Protein AF-X0WV95-F1 (afdb_monomer_lite)

Structure (mmCIF, N/CA/C/O backbone):
data_AF-X0WV95-F1
#
_entry.id   AF-X0WV95-F1
#
loop_
_atom_site.group_PDB
_atom_site.id
_atom_site.type_symbol
_atom_site.label_atom_id
_atom_site.label_alt_id
_atom_site.label_comp_id
_atom_site.label_asym_id
_atom_site.label_entity_id
_atom_site.label_seq_id
_atom_site.pdbx_PDB_ins_code
_atom_site.Cartn_x
_atom_site.Cartn_y
_atom_site.Cartn_z
_atom_site.occupancy
_atom_site.B_iso_or_equiv
_atom_site.auth_seq_id
_atom_site.auth_comp_id
_atom_site.auth_asym_id
_atom_site.auth_atom_id
_atom_site.pdbx_PDB_model_num
ATOM 1 N N . TYR A 1 1 ? 9.226 9.728 -11.428 1.00 49.50 1 TYR A N 1
ATOM 2 C CA . TYR A 1 1 ? 8.451 8.495 -11.199 1.00 49.50 1 TYR A CA 1
ATOM 3 C C . TYR A 1 1 ? 7.002 8.895 -11.341 1.00 49.50 1 TYR A C 1
ATOM 5 O O . TYR A 1 1 ? 6.522 9.619 -10.476 1.00 49.50 1 TYR A O 1
ATOM 13 N N . ASN A 1 2 ? 6.374 8.562 -12.469 1.00 47.22 2 ASN A N 1
ATOM 14 C CA . ASN A 1 2 ? 4.989 8.947 -12.715 1.00 47.22 2 ASN A CA 1
ATOM 15 C C . ASN A 1 2 ? 4.073 8.078 -11.852 1.00 47.22 2 ASN A C 1
ATOM 17 O O . ASN A 1 2 ? 4.342 6.906 -11.611 1.00 47.22 2 ASN A O 1
ATOM 21 N N . LEU A 1 3 ? 3.017 8.686 -11.325 1.00 55.72 3 LEU A N 1
ATOM 22 C CA . LEU A 1 3 ? 1.991 8.006 -10.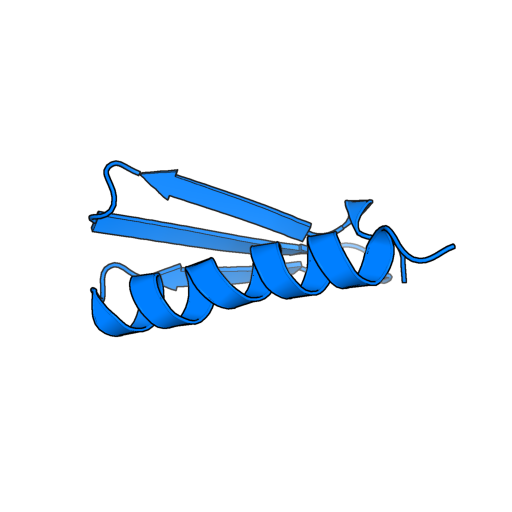532 1.00 55.72 3 LEU A CA 1
ATOM 23 C C . LEU A 1 3 ? 1.140 7.025 -11.344 1.00 55.72 3 LEU A C 1
ATOM 25 O O . LEU A 1 3 ? 0.383 6.262 -10.755 1.00 55.72 3 LEU A O 1
ATOM 29 N N . GLU A 1 4 ? 1.254 7.078 -12.668 1.00 57.53 4 GLU A N 1
ATOM 30 C CA . GLU A 1 4 ? 0.459 6.318 -13.635 1.00 57.53 4 GLU A CA 1
ATOM 31 C C . GLU A 1 4 ? 0.649 4.798 -13.500 1.00 57.53 4 GLU A C 1
ATOM 33 O O . GLU A 1 4 ? -0.225 4.037 -13.896 1.00 57.53 4 GLU A O 1
ATOM 38 N N . ASP A 1 5 ? 1.736 4.365 -12.856 1.00 65.62 5 ASP A N 1
ATOM 39 C CA . ASP A 1 5 ? 2.091 2.955 -12.678 1.00 65.62 5 ASP A CA 1
ATOM 40 C C . ASP A 1 5 ? 1.521 2.321 -11.392 1.00 65.62 5 ASP A C 1
ATOM 42 O O . ASP A 1 5 ? 1.902 1.206 -11.030 1.00 65.62 5 ASP A O 1
ATOM 46 N N . LYS A 1 6 ? 0.663 3.023 -10.637 1.00 68.44 6 LYS A N 1
ATOM 47 C CA . LYS A 1 6 ? 0.125 2.547 -9.348 1.00 68.44 6 LYS A CA 1
ATOM 48 C C . LYS A 1 6 ? -1.386 2.359 -9.407 1.00 68.44 6 LYS A C 1
ATOM 50 O O . LYS A 1 6 ? -2.126 3.292 -9.698 1.00 68.44 6 LYS A O 1
ATOM 55 N N . TYR A 1 7 ? -1.840 1.173 -9.024 1.00 74.19 7 TYR A N 1
ATOM 56 C CA . TYR A 1 7 ? -3.245 0.785 -8.991 1.00 74.19 7 TYR A CA 1
ATOM 57 C C . TYR A 1 7 ? -3.639 0.421 -7.562 1.00 74.19 7 TYR A C 1
ATOM 59 O O . TYR A 1 7 ? -2.916 -0.297 -6.878 1.00 74.19 7 TYR A O 1
ATOM 67 N N . ALA A 1 8 ? -4.787 0.900 -7.099 1.00 74.06 8 ALA A N 1
ATOM 68 C CA . ALA A 1 8 ? -5.339 0.527 -5.803 1.00 74.06 8 ALA A CA 1
ATOM 69 C C . ALA A 1 8 ? -6.830 0.248 -5.968 1.00 74.06 8 ALA A C 1
ATOM 71 O O . ALA A 1 8 ? -7.559 1.073 -6.517 1.00 74.06 8 ALA A O 1
ATOM 72 N N . LEU A 1 9 ? -7.275 -0.911 -5.500 1.00 78.25 9 LEU A N 1
ATOM 73 C CA . LEU A 1 9 ? -8.670 -1.309 -5.475 1.00 78.25 9 LEU A CA 1
ATOM 74 C C . LEU A 1 9 ? -9.004 -1.754 -4.057 1.00 78.25 9 LEU A C 1
ATOM 76 O O . LEU A 1 9 ? -8.385 -2.667 -3.515 1.00 78.25 9 LEU A O 1
ATOM 80 N N . VAL A 1 10 ? -9.973 -1.074 -3.456 1.00 76.50 10 VAL A N 1
ATOM 81 C CA . VAL A 1 10 ? -10.513 -1.419 -2.143 1.00 76.50 10 VAL A CA 1
ATOM 82 C C . VAL A 1 10 ? -11.929 -1.907 -2.361 1.00 76.50 10 VAL A C 1
ATOM 84 O O . VAL A 1 10 ? -12.754 -1.178 -2.910 1.00 76.50 10 VAL A O 1
ATOM 87 N N . ARG A 1 11 ? -12.210 -3.135 -1.942 1.00 79.00 11 ARG A N 1
ATOM 88 C CA . ARG A 1 11 ? -13.550 -3.707 -1.993 1.00 79.00 11 ARG A CA 1
ATOM 89 C C . ARG A 1 11 ? -14.164 -3.629 -0.602 1.00 79.00 11 ARG A C 1
ATOM 91 O O . ARG A 1 11 ? -13.644 -4.227 0.336 1.00 79.00 11 ARG A O 1
ATOM 98 N N . ASP A 1 12 ? -15.219 -2.825 -0.488 1.00 77.12 12 ASP A N 1
ATOM 99 C CA . ASP A 1 12 ? -16.066 -2.651 0.703 1.00 77.12 12 ASP A CA 1
ATOM 100 C C . ASP A 1 12 ? -15.321 -2.320 2.015 1.00 77.12 12 ASP A C 1
ATOM 102 O O . ASP A 1 12 ? -15.867 -2.440 3.105 1.00 77.12 12 ASP A O 1
ATOM 106 N N . GLY A 1 13 ? -14.066 -1.865 1.930 1.00 70.75 13 GLY A N 1
ATOM 107 C CA . GLY A 1 13 ? -13.213 -1.592 3.094 1.00 70.75 13 GLY A CA 1
ATOM 108 C C . GLY A 1 13 ? -12.651 -2.841 3.784 1.00 70.75 13 GLY A C 1
ATOM 109 O O . GLY A 1 13 ? -11.921 -2.704 4.763 1.00 70.75 13 GLY A O 1
ATOM 110 N N . GLU A 1 14 ? -12.947 -4.034 3.268 1.00 80.56 14 GLU A N 1
ATOM 111 C CA . GLU A 1 14 ? -12.564 -5.328 3.853 1.00 80.56 14 GLU A CA 1
ATOM 112 C C . GLU A 1 14 ? -11.430 -6.018 3.090 1.00 80.56 14 GLU A C 1
ATOM 114 O O . GLU A 1 14 ? -10.758 -6.907 3.611 1.00 80.56 14 GLU A O 1
ATOM 119 N N . GLU A 1 15 ? -11.198 -5.613 1.845 1.00 82.38 15 GLU A N 1
ATOM 120 C CA . GLU A 1 15 ? -10.169 -6.190 0.994 1.00 82.38 15 GLU A CA 1
ATOM 121 C C . GLU A 1 15 ? -9.449 -5.086 0.223 1.00 82.38 15 GLU A C 1
ATOM 123 O O . GLU A 1 15 ? -10.072 -4.203 -0.368 1.00 82.38 15 GLU A O 1
ATOM 128 N N . LEU A 1 16 ? -8.120 -5.147 0.234 1.00 83.50 16 LEU A N 1
ATOM 129 C CA . LEU A 1 16 ? -7.246 -4.253 -0.507 1.00 83.50 16 LEU A CA 1
ATOM 130 C C . LEU A 1 16 ? -6.424 -5.054 -1.513 1.00 83.50 16 LEU A C 1
ATOM 132 O O . LEU A 1 16 ? -5.729 -6.012 -1.164 1.00 83.50 16 LEU A O 1
ATOM 136 N N . LEU A 1 17 ? -6.461 -4.586 -2.753 1.00 83.19 17 LEU A N 1
ATOM 137 C CA . LEU A 1 17 ? -5.575 -4.983 -3.830 1.00 83.19 17 LEU A CA 1
ATOM 138 C C . LEU A 1 17 ? -4.770 -3.757 -4.267 1.00 83.19 17 LEU A C 1
ATOM 140 O O . LEU A 1 17 ? -5.332 -2.760 -4.714 1.00 83.19 17 LEU A O 1
ATOM 144 N N . TYR A 1 18 ? -3.451 -3.823 -4.144 1.00 82.56 18 TYR A N 1
ATOM 145 C CA . TYR A 1 18 ? -2.543 -2.744 -4.516 1.00 82.56 18 TYR A CA 1
ATOM 146 C C . TYR A 1 18 ? -1.511 -3.257 -5.519 1.00 82.56 18 TYR A C 1
ATOM 148 O O . TYR A 1 18 ? -0.826 -4.239 -5.255 1.00 82.56 18 TYR A O 1
ATOM 156 N N . GLY A 1 19 ? -1.409 -2.607 -6.672 1.00 81.12 19 GLY A N 1
ATOM 157 C CA . GLY A 1 19 ? -0.521 -2.965 -7.771 1.00 81.12 19 GLY A CA 1
ATOM 158 C C . GLY A 1 19 ? 0.459 -1.843 -8.093 1.00 81.12 19 GLY A C 1
ATOM 159 O O . GLY A 1 19 ? 0.082 -0.674 -8.125 1.00 81.12 19 GLY A O 1
ATOM 160 N N . VAL A 1 20 ? 1.714 -2.188 -8.367 1.00 79.62 20 VAL A N 1
ATOM 161 C CA . VAL A 1 20 ? 2.725 -1.267 -8.898 1.00 79.62 20 VAL A CA 1
ATOM 162 C C . VAL A 1 20 ? 3.378 -1.903 -10.117 1.00 79.62 20 VAL A C 1
ATOM 164 O O . VAL A 1 20 ? 3.954 -2.986 -10.008 1.00 79.62 20 VAL A O 1
ATOM 167 N N . ALA A 1 21 ? 3.310 -1.225 -11.259 1.00 79.88 21 ALA A N 1
ATOM 168 C CA . ALA A 1 21 ? 4.049 -1.588 -12.457 1.00 79.88 21 ALA A CA 1
ATOM 169 C C . ALA A 1 21 ? 5.479 -1.030 -12.380 1.00 79.88 21 ALA A C 1
ATOM 171 O O . ALA A 1 21 ? 5.721 0.151 -12.127 1.00 79.88 21 ALA A O 1
ATOM 172 N N . GLY A 1 22 ? 6.456 -1.913 -12.533 1.00 72.25 22 GLY A N 1
ATOM 173 C CA . GLY A 1 22 ? 7.862 -1.575 -12.675 1.00 72.25 22 GLY A CA 1
ATOM 174 C C . GLY A 1 22 ? 8.203 -1.215 -14.121 1.00 72.25 22 GLY A C 1
ATOM 175 O O . GLY A 1 22 ? 7.466 -1.506 -15.052 1.00 72.25 22 GLY A O 1
ATOM 176 N N . LYS A 1 23 ? 9.379 -0.613 -14.325 1.00 74.81 23 LYS A N 1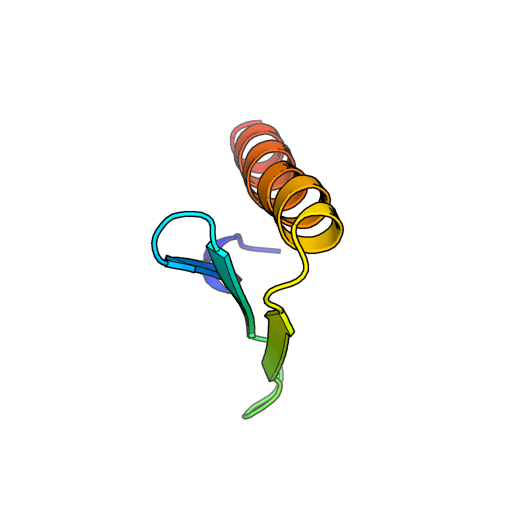
ATOM 177 C CA . LYS A 1 23 ? 9.848 -0.184 -15.658 1.00 74.81 23 LYS A CA 1
ATOM 178 C C . LYS A 1 23 ? 10.247 -1.329 -16.599 1.00 74.81 23 LYS A C 1
ATOM 180 O O . LYS A 1 23 ? 10.500 -1.077 -17.771 1.00 74.81 23 LYS A O 1
ATOM 185 N N . ALA A 1 24 ? 10.399 -2.543 -16.075 1.00 78.38 24 ALA A N 1
ATOM 186 C CA . ALA A 1 24 ? 10.773 -3.715 -16.859 1.00 78.38 24 ALA A CA 1
ATOM 187 C C . ALA A 1 24 ? 9.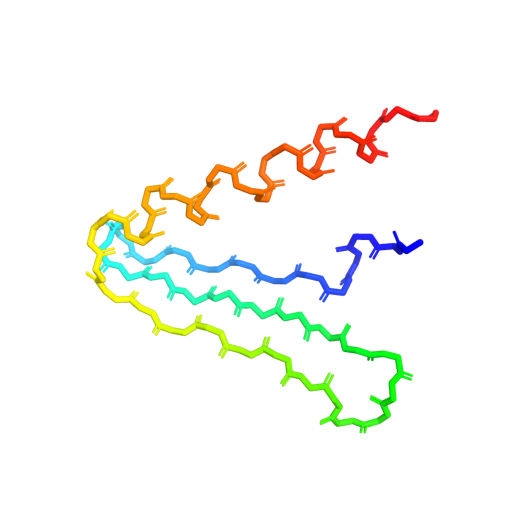514 -4.467 -17.296 1.00 78.38 24 ALA A C 1
ATOM 189 O O . ALA A 1 24 ? 8.537 -4.518 -16.546 1.00 78.38 24 ALA A O 1
ATOM 190 N N . GLU A 1 25 ? 9.552 -5.067 -18.486 1.00 73.62 25 GLU A N 1
ATOM 191 C CA . GLU A 1 25 ? 8.448 -5.892 -18.976 1.00 73.62 25 GLU A CA 1
ATOM 192 C C . GLU A 1 25 ? 8.086 -6.971 -17.950 1.00 73.62 25 GLU A C 1
ATOM 194 O O . GLU A 1 25 ? 8.955 -7.649 -17.399 1.00 73.62 25 GLU A O 1
ATOM 199 N N . ASN A 1 26 ? 6.786 -7.104 -17.678 1.00 73.06 26 ASN A N 1
ATOM 200 C CA . ASN A 1 26 ? 6.220 -8.050 -16.716 1.00 73.06 26 ASN A CA 1
ATOM 201 C C . ASN A 1 26 ? 6.699 -7.907 -15.260 1.00 73.06 26 ASN A C 1
ATOM 203 O O . ASN A 1 26 ? 6.556 -8.839 -14.470 1.00 73.06 26 ASN A O 1
ATOM 207 N N . ASN A 1 27 ? 7.233 -6.749 -14.869 1.00 78.44 27 ASN A N 1
ATOM 208 C CA . ASN A 1 27 ? 7.612 -6.499 -13.485 1.00 78.44 27 ASN A CA 1
ATOM 209 C C . ASN A 1 27 ? 6.457 -5.840 -12.727 1.00 78.44 27 ASN A C 1
ATOM 211 O O . ASN A 1 27 ? 6.295 -4.624 -12.781 1.00 78.44 27 ASN A O 1
ATOM 215 N N . PHE A 1 28 ? 5.661 -6.635 -12.016 1.00 80.50 28 PHE A N 1
ATOM 216 C CA . PHE A 1 28 ? 4.533 -6.141 -11.230 1.00 80.50 28 PHE A CA 1
ATOM 217 C C . PHE A 1 28 ? 4.679 -6.541 -9.766 1.00 80.50 28 PHE A C 1
ATOM 219 O O . PHE A 1 28 ? 4.872 -7.713 -9.447 1.00 80.50 28 PHE A O 1
ATOM 226 N N . LEU A 1 29 ? 4.529 -5.571 -8.866 1.00 79.62 29 LEU A N 1
ATOM 227 C CA . LEU A 1 29 ? 4.340 -5.831 -7.444 1.00 79.62 29 LEU A CA 1
ATOM 228 C C . LEU A 1 29 ? 2.847 -5.771 -7.146 1.00 79.62 29 LEU A C 1
ATOM 230 O O . LEU A 1 29 ? 2.238 -4.716 -7.303 1.00 79.62 29 LEU A O 1
ATOM 234 N N . VAL A 1 30 ? 2.273 -6.882 -6.690 1.00 81.50 30 VAL A N 1
ATOM 235 C CA . VAL A 1 30 ? 0.865 -6.952 -6.289 1.00 81.50 30 VAL A CA 1
ATOM 236 C C . VAL A 1 30 ? 0.782 -7.356 -4.824 1.00 81.50 30 VAL A C 1
ATOM 238 O O . VAL A 1 30 ? 1.329 -8.378 -4.417 1.00 81.50 30 VAL A O 1
ATOM 241 N N . ILE A 1 31 ? 0.094 -6.542 -4.031 1.00 82.00 31 ILE A N 1
ATOM 242 C CA . ILE A 1 31 ? -0.203 -6.786 -2.625 1.00 82.00 31 ILE A CA 1
ATOM 243 C C . ILE A 1 31 ? -1.706 -7.013 -2.517 1.00 82.00 31 ILE A C 1
ATOM 245 O O . ILE A 1 31 ? -2.497 -6.130 -2.841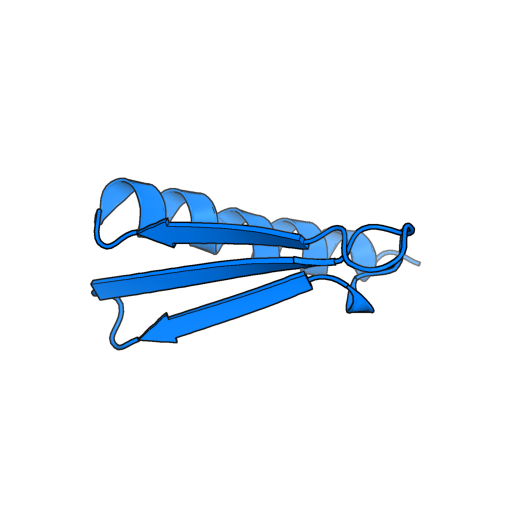 1.00 82.00 31 ILE A O 1
ATOM 249 N N . HIS A 1 32 ? -2.094 -8.194 -2.047 1.00 87.81 32 HIS A N 1
ATOM 250 C CA . HIS A 1 32 ? -3.479 -8.541 -1.741 1.00 87.81 32 HIS A CA 1
ATOM 251 C C . HIS A 1 32 ? -3.596 -8.835 -0.251 1.00 87.81 32 HIS A C 1
ATOM 253 O O . HIS A 1 32 ? -2.857 -9.658 0.289 1.00 87.81 32 HIS A O 1
ATOM 259 N N . THR A 1 33 ? -4.491 -8.131 0.437 1.00 82.75 33 THR A N 1
ATOM 260 C CA . THR A 1 33 ? -4.684 -8.316 1.872 1.00 82.75 33 THR A CA 1
ATOM 261 C C . THR A 1 33 ? -6.122 -8.039 2.288 1.00 82.75 33 THR A C 1
ATOM 263 O O . THR A 1 33 ? -6.802 -7.192 1.715 1.00 82.75 33 THR A O 1
ATOM 266 N N . ARG A 1 34 ? -6.571 -8.770 3.308 1.00 87.44 34 ARG A N 1
ATOM 267 C CA . ARG A 1 34 ? -7.854 -8.571 4.000 1.00 87.44 34 ARG A CA 1
ATOM 268 C C . ARG A 1 34 ? -7.663 -8.138 5.450 1.00 87.44 34 ARG A C 1
ATOM 270 O O . ARG A 1 34 ? -8.618 -8.074 6.213 1.00 87.44 34 ARG A O 1
ATOM 277 N N . ASP A 1 35 ? -6.414 -7.913 5.858 1.00 86.12 35 ASP A N 1
A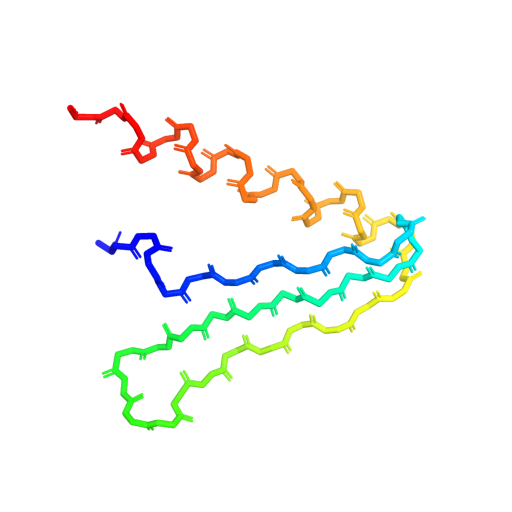TOM 278 C CA . ASP A 1 35 ? -6.124 -7.512 7.225 1.00 86.12 35 ASP A CA 1
ATOM 279 C C . ASP A 1 35 ? -6.525 -6.038 7.417 1.00 86.12 35 ASP A C 1
ATOM 281 O O . ASP A 1 35 ? -6.001 -5.170 6.708 1.00 86.12 35 ASP A O 1
ATOM 285 N N . PRO A 1 36 ? -7.417 -5.720 8.371 1.00 83.00 36 PRO A N 1
ATOM 286 C CA . PRO A 1 36 ? -7.897 -4.355 8.574 1.00 83.00 36 PRO A CA 1
ATOM 287 C C . PRO A 1 36 ? -6.782 -3.354 8.904 1.00 83.00 36 PRO A C 1
ATOM 289 O O . PRO A 1 36 ? -6.868 -2.183 8.523 1.00 83.00 36 PRO A O 1
ATOM 292 N N . ASN A 1 37 ? -5.714 -3.789 9.584 1.00 84.38 37 ASN A N 1
ATOM 293 C CA . ASN A 1 37 ? -4.580 -2.925 9.914 1.00 84.38 37 ASN A CA 1
ATOM 294 C C . ASN A 1 37 ? -3.739 -2.630 8.674 1.00 84.38 37 ASN A C 1
ATOM 296 O O . ASN A 1 37 ? -3.325 -1.486 8.473 1.00 84.38 37 ASN A O 1
ATOM 300 N N . HIS A 1 38 ? -3.526 -3.629 7.813 1.00 82.50 38 HIS A N 1
ATOM 301 C CA . HIS A 1 38 ? -2.854 -3.408 6.535 1.00 82.50 38 HIS A CA 1
ATOM 302 C C . HIS A 1 38 ? -3.673 -2.500 5.621 1.00 82.50 38 HIS A C 1
ATOM 304 O O . HIS A 1 38 ? -3.107 -1.592 5.022 1.00 82.50 38 HIS A O 1
ATOM 310 N N . ILE A 1 39 ? -4.993 -2.685 5.558 1.00 81.50 39 ILE A N 1
ATOM 311 C CA . ILE A 1 39 ? -5.890 -1.830 4.770 1.00 81.50 39 ILE A CA 1
ATOM 312 C C . ILE A 1 39 ? -5.793 -0.383 5.252 1.00 81.50 39 ILE A C 1
ATOM 314 O O . ILE A 1 39 ? -5.637 0.527 4.442 1.00 81.50 39 ILE A O 1
ATOM 318 N N . LYS A 1 40 ? -5.813 -0.155 6.569 1.00 81.38 40 LYS A N 1
ATOM 319 C CA . LYS A 1 40 ? -5.696 1.187 7.153 1.00 81.38 40 LYS A CA 1
ATOM 320 C C . LYS A 1 40 ? -4.344 1.844 6.855 1.00 81.38 40 LYS A C 1
ATOM 322 O O . LYS A 1 40 ? -4.311 3.020 6.501 1.00 81.38 40 LYS A O 1
ATOM 327 N N . LEU A 1 41 ? -3.245 1.095 6.975 1.00 80.25 41 LEU A N 1
ATOM 328 C CA . LEU A 1 41 ? -1.892 1.585 6.694 1.00 80.25 41 LEU A CA 1
ATOM 329 C C . LEU A 1 41 ? -1.702 1.888 5.202 1.00 80.25 41 LEU A C 1
ATOM 331 O O . LEU A 1 41 ? -1.252 2.968 4.825 1.00 80.25 41 LEU A O 1
ATOM 335 N N . LEU A 1 42 ? -2.054 0.929 4.350 1.00 75.12 42 LEU A N 1
ATOM 336 C CA . LEU A 1 42 ? -1.821 0.998 2.915 1.00 75.12 42 LEU A CA 1
ATOM 337 C C . LEU A 1 42 ? -2.823 1.906 2.200 1.00 75.12 42 LEU A C 1
ATOM 339 O O . LEU A 1 42 ? -2.484 2.380 1.130 1.00 75.12 42 LEU A O 1
ATOM 343 N N . ASN A 1 43 ? -3.993 2.218 2.770 1.00 70.00 43 ASN A N 1
ATOM 344 C CA . ASN A 1 43 ? -4.866 3.276 2.242 1.00 70.00 43 ASN A CA 1
ATOM 345 C C . ASN A 1 43 ? -4.308 4.687 2.463 1.00 70.00 43 ASN A C 1
ATOM 347 O O . ASN A 1 43 ? -4.616 5.592 1.688 1.00 70.00 43 ASN A O 1
ATOM 351 N N . ALA A 1 44 ? -3.481 4.898 3.490 1.00 67.94 44 ALA A N 1
ATOM 352 C CA . ALA A 1 44 ? -2.881 6.208 3.737 1.00 67.94 44 ALA A CA 1
ATOM 353 C C . ALA A 1 44 ? -1.779 6.542 2.713 1.00 67.94 44 ALA A C 1
ATOM 355 O O . ALA A 1 44 ? -1.654 7.688 2.278 1.00 67.94 44 ALA A O 1
ATOM 356 N N . LEU A 1 45 ? -1.024 5.534 2.263 1.00 67.19 45 LEU A N 1
ATOM 357 C CA . LEU A 1 45 ? 0.118 5.716 1.361 1.00 67.19 45 LEU A CA 1
ATOM 358 C C . LEU A 1 45 ? -0.252 6.296 -0.026 1.00 67.19 45 LEU A C 1
ATOM 360 O O . LEU A 1 45 ? 0.409 7.245 -0.449 1.00 67.19 45 LEU A O 1
ATOM 364 N N . PRO A 1 46 ? -1.281 5.811 -0.755 1.00 60.88 46 PRO A N 1
ATOM 365 C CA . PRO A 1 46 ? -1.699 6.390 -2.027 1.00 60.88 46 PRO A CA 1
ATOM 366 C C . PRO A 1 46 ? -2.096 7.858 -1.889 1.00 60.88 46 PRO A C 1
ATOM 368 O O . PRO A 1 46 ? -1.755 8.654 -2.760 1.00 60.88 46 PRO A O 1
ATOM 371 N N . LEU A 1 47 ? -2.768 8.229 -0.792 1.00 58.25 47 LEU A N 1
ATOM 372 C CA . LEU A 1 47 ? -3.230 9.597 -0.555 1.00 58.25 47 LEU A CA 1
ATOM 373 C C . LEU A 1 47 ? -2.051 10.557 -0.346 1.00 58.25 47 LEU A C 1
ATOM 375 O O . LEU A 1 47 ? -2.005 11.632 -0.943 1.00 58.25 47 LEU A O 1
ATOM 379 N N . GLU A 1 48 ? -1.059 10.150 0.448 1.00 54.34 48 GLU A N 1
ATOM 380 C CA . GLU A 1 48 ? 0.153 10.941 0.675 1.00 54.34 48 GLU A CA 1
ATOM 381 C C . GLU A 1 48 ? 1.024 11.059 -0.581 1.00 54.34 48 GLU A C 1
ATOM 383 O O . GLU A 1 48 ? 1.575 12.126 -0.858 1.00 54.34 48 GLU A O 1
ATOM 388 N N . VAL A 1 49 ? 1.137 9.987 -1.370 1.00 52.78 49 VAL A N 1
ATOM 389 C CA . VAL A 1 49 ? 1.887 10.007 -2.633 1.00 52.78 49 VAL A CA 1
ATOM 390 C C . VAL A 1 49 ? 1.156 10.876 -3.667 1.00 52.78 49 VAL A C 1
ATOM 392 O O . VAL A 1 49 ? 1.804 11.677 -4.334 1.00 52.78 49 VAL A O 1
ATOM 395 N N . TRP A 1 50 ? -0.176 10.813 -3.752 1.00 52.09 50 TRP A N 1
ATOM 396 C CA . TRP A 1 50 ? -0.970 11.659 -4.651 1.00 52.09 50 TRP A CA 1
ATOM 397 C C . TRP A 1 50 ? -0.901 13.149 -4.285 1.00 52.09 50 TRP A C 1
ATOM 399 O O . TRP A 1 50 ? -0.677 13.988 -5.158 1.00 52.09 50 TRP A O 1
ATOM 409 N N . ILE A 1 51 ? -0.997 13.485 -2.992 1.00 52.34 51 ILE A N 1
ATOM 410 C CA . ILE A 1 51 ? -0.817 14.859 -2.489 1.00 52.34 51 ILE A CA 1
ATOM 411 C C . ILE A 1 51 ? 0.596 15.379 -2.792 1.00 52.34 51 ILE A C 1
ATOM 413 O O . ILE A 1 51 ? 0.748 16.526 -3.212 1.00 52.34 51 ILE A O 1
ATOM 417 N N . ARG A 1 52 ? 1.638 14.553 -2.618 1.00 52.69 52 ARG A N 1
ATOM 418 C CA . ARG A 1 52 ? 3.029 14.951 -2.901 1.00 52.69 52 ARG A CA 1
ATOM 419 C C . ARG A 1 52 ? 3.321 15.105 -4.391 1.00 52.69 52 ARG A C 1
ATOM 421 O O . ARG A 1 52 ? 4.095 15.983 -4.755 1.00 52.69 52 ARG A O 1
ATOM 428 N N . SER A 1 53 ? 2.700 14.307 -5.254 1.00 48.53 53 SER A N 1
ATOM 429 C CA . SER A 1 53 ? 2.859 14.438 -6.707 1.00 48.53 53 SER A CA 1
ATOM 430 C C . SER A 1 53 ? 2.10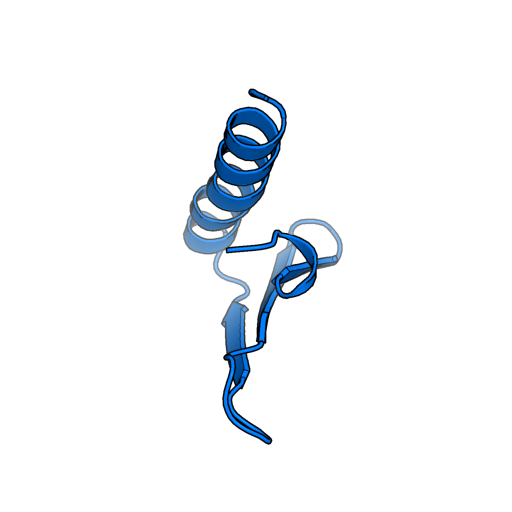1 15.617 -7.311 1.00 48.53 53 SER A C 1
ATOM 432 O O . SER A 1 53 ? 2.425 16.023 -8.420 1.00 48.53 53 SER A O 1
ATOM 434 N N . ARG A 1 54 ? 1.131 16.197 -6.594 1.00 48.25 54 ARG A N 1
ATOM 435 C CA . ARG A 1 54 ? 0.448 17.439 -6.991 1.00 48.25 54 ARG A CA 1
ATOM 436 C C . ARG A 1 54 ? 1.240 18.713 -6.677 1.00 48.25 54 ARG A C 1
ATOM 438 O O . ARG A 1 54 ? 0.727 19.806 -6.893 1.00 48.25 54 ARG A O 1
ATOM 445 N N . LYS A 1 55 ? 2.466 18.591 -6.159 1.00 42.31 55 LYS A N 1
ATOM 446 C CA . LYS A 1 55 ? 3.372 19.716 -5.910 1.00 42.31 55 LYS A CA 1
ATOM 447 C C . LYS A 1 55 ? 4.421 19.821 -7.025 1.00 42.31 55 LYS A C 1
ATOM 449 O O . LYS A 1 55 ? 5.590 19.529 -6.797 1.00 42.31 55 LYS A O 1
ATOM 454 N N . VAL A 1 56 ? 3.968 20.231 -8.210 1.00 43.56 56 VAL A N 1
ATOM 455 C CA . VAL A 1 56 ? 4.725 20.984 -9.229 1.00 43.56 56 VAL A CA 1
ATOM 456 C C . VAL A 1 56 ? 3.738 21.918 -9.911 1.00 43.56 56 VAL A C 1
ATOM 458 O O . VAL A 1 56 ? 2.667 21.410 -10.311 1.00 43.56 56 VAL A O 1
#

Organism: NCBI:txid412755

Radius of gyration: 12.19 Å; chains: 1; bounding box: 27×30×29 Å

Secondary structure (DSSP, 8-state):
--GGGEEEEEETTTEEEEEEE-SSTT-EEEEEE--HHHHHHHHHHHHHHHHHHT--

Foldseek 3Di:
DDPPQWDWDDDPLQKIWIWGDDPDPPDIDIDIDRDNVCSVVVVVVNVVVVVVVVPD

pLDDT: mean 71.15, std 12.93, range [42.31, 87.81]

Sequence (56 aa):
YNLEDKYALVRDGEELLYGVAGKAENNFLVIHTRDPNHIKLLNALPLEVWIRSRKV